Protein AF-A0A1W4XH75-F1 (afdb_monomer)

Mean predicted aligned error: 9.36 Å

Sequence (130 aa):
MEDIEKDWNKIAKSSKKTGYRDGVSDGRESNYQKYFDGGYEEGLKNGLILGKIKGIVSITALLNKKPLDLTEELQNTRYGCCEICKNKELLNNSKDKVINIQSASMTKTVTDLMSSYTCIPDLLNKPNMT

Secondary structure (DSSP, 8-state):
-HHHHHHHHHHHHHHHHHHHHHHHHHHHHHHHHHHHHHHHHHHHHHHHHHHHHHHHHHHHHHHTT------HHHHTGGGTT-HHHH-GGGGGS-HHHHHHHHHHHHHHHHHHHHHHSTT-SSSS-SPP--

InterPro domains:
  IPR019191 Essential protein Yae1, N-terminal [PF09811] (19-57)
  IPR038881 Yae1-like [PTHR18829] (3-97)

Foldseek 3Di:
DVVVVVVVVVVVVVVVVVVVVVVVVVVVVVVVVVLVVVVCVQLVVLLVLLQVLLVVQVVVCVVVVHPRDDDPCSVPSNRSQQVCVVPVVCVVDDPVVSSVVSVVSSVVVSVVSCVVPVPPDDPVPDPPDD

Structure (mmCIF, N/CA/C/O backbone):
data_AF-A0A1W4XH75-F1
#
_entry.id   AF-A0A1W4XH75-F1
#
loop_
_atom_site.group_PDB
_atom_site.id
_atom_site.type_symbol
_atom_site.label_atom_id
_atom_site.label_alt_id
_atom_site.label_comp_id
_atom_site.label_asym_id
_atom_site.label_entity_id
_atom_site.label_seq_id
_atom_site.pdbx_PDB_ins_code
_atom_site.Car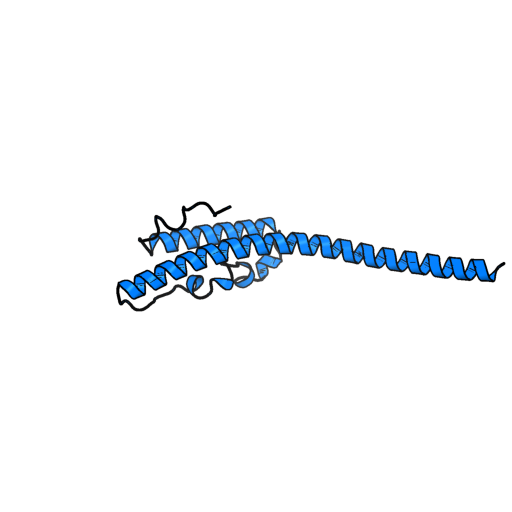tn_x
_atom_site.Cartn_y
_atom_site.Cartn_z
_atom_site.occupancy
_atom_site.B_iso_or_equiv
_atom_site.auth_seq_id
_atom_site.auth_comp_id
_atom_site.auth_asym_id
_atom_site.auth_atom_id
_atom_site.pdbx_PDB_model_num
ATOM 1 N N . MET A 1 1 ? 33.054 -17.413 -50.010 1.00 62.38 1 MET A N 1
ATOM 2 C CA . MET A 1 1 ? 33.677 -16.928 -48.755 1.00 62.38 1 MET A CA 1
ATOM 3 C C . MET A 1 1 ? 33.028 -15.616 -48.311 1.00 62.38 1 MET A C 1
ATOM 5 O O . MET A 1 1 ? 32.683 -15.499 -47.148 1.00 62.38 1 MET A O 1
ATOM 9 N N . GLU A 1 2 ? 32.749 -14.703 -49.246 1.00 73.50 2 GLU A N 1
ATOM 10 C CA . GLU A 1 2 ? 32.084 -13.411 -49.004 1.00 73.50 2 GLU A CA 1
ATOM 11 C C . GLU A 1 2 ? 30.643 -13.506 -48.448 1.00 73.50 2 GLU A C 1
ATOM 13 O O . GLU A 1 2 ? 30.253 -12.711 -47.595 1.00 73.50 2 GLU A O 1
ATOM 18 N N . ASP A 1 3 ? 29.854 -14.497 -48.876 1.00 79.44 3 ASP A N 1
ATOM 19 C CA . ASP A 1 3 ? 28.464 -14.660 -48.407 1.00 79.44 3 ASP A CA 1
ATOM 20 C C . ASP A 1 3 ? 28.380 -15.107 -46.943 1.00 79.44 3 ASP A C 1
ATOM 22 O O . ASP A 1 3 ? 27.547 -14.621 -46.181 1.00 79.44 3 ASP A O 1
ATOM 26 N N . ILE A 1 4 ? 29.321 -15.956 -46.521 1.00 86.38 4 ILE A N 1
ATOM 27 C CA . ILE A 1 4 ? 29.443 -16.413 -45.132 1.00 86.38 4 ILE A CA 1
ATOM 28 C C . ILE A 1 4 ? 29.744 -15.216 -44.219 1.00 86.38 4 ILE A C 1
ATOM 30 O O . ILE A 1 4 ? 29.141 -15.072 -43.159 1.00 86.38 4 ILE A O 1
ATOM 34 N N . GLU A 1 5 ? 30.630 -14.312 -44.640 1.00 89.69 5 GLU A N 1
ATOM 35 C CA . GLU A 1 5 ? 30.970 -13.106 -43.880 1.00 89.69 5 GLU A CA 1
ATOM 36 C C . GLU A 1 5 ? 29.795 -12.117 -43.784 1.00 89.69 5 GLU A C 1
ATOM 38 O O . GLU A 1 5 ? 29.570 -11.506 -42.734 1.00 89.69 5 GLU A O 1
ATOM 43 N N . LYS A 1 6 ? 28.994 -11.979 -44.848 1.00 87.81 6 LYS A N 1
ATOM 44 C CA . LYS A 1 6 ? 27.775 -11.150 -44.840 1.00 87.81 6 LYS A CA 1
ATOM 45 C C . LYS A 1 6 ? 26.719 -11.701 -43.879 1.00 87.81 6 LYS A C 1
ATOM 47 O O . LYS A 1 6 ? 26.150 -10.925 -43.104 1.00 87.81 6 LYS A O 1
ATOM 52 N N . ASP A 1 7 ? 26.505 -13.014 -43.873 1.00 90.12 7 ASP A N 1
ATOM 53 C CA . ASP A 1 7 ? 25.555 -13.665 -42.967 1.00 90.12 7 ASP A CA 1
ATOM 54 C C . ASP A 1 7 ? 25.998 -13.574 -41.505 1.00 90.12 7 ASP A C 1
ATOM 56 O O . ASP A 1 7 ? 25.207 -13.171 -40.645 1.00 90.12 7 ASP A O 1
ATOM 60 N N . TRP A 1 8 ? 27.280 -13.822 -41.217 1.00 92.25 8 TRP A N 1
ATOM 61 C CA . TRP A 1 8 ? 27.836 -13.627 -39.875 1.00 92.25 8 TRP A CA 1
ATOM 62 C C . TRP A 1 8 ? 27.671 -12.192 -39.382 1.00 92.25 8 TRP A C 1
ATOM 64 O O . TRP A 1 8 ? 27.232 -11.968 -38.253 1.00 92.25 8 TRP A O 1
ATOM 74 N N . ASN A 1 9 ? 27.944 -11.204 -40.235 1.00 91.00 9 ASN A N 1
ATOM 75 C CA . ASN A 1 9 ? 27.764 -9.797 -39.889 1.00 91.00 9 ASN A CA 1
ATOM 76 C C . ASN A 1 9 ? 26.297 -9.440 -39.618 1.00 91.00 9 ASN A C 1
ATOM 78 O O . ASN A 1 9 ? 26.008 -8.633 -38.729 1.00 91.00 9 ASN A O 1
ATOM 82 N N . LYS A 1 10 ? 25.356 -10.030 -40.360 1.00 91.62 10 LYS A N 1
ATOM 83 C CA . LYS A 1 10 ? 23.919 -9.831 -40.143 1.00 91.62 10 LYS A CA 1
ATOM 84 C C . LYS A 1 10 ? 23.475 -10.417 -38.804 1.00 91.62 10 LYS A C 1
ATOM 86 O O . LYS A 1 10 ? 22.795 -9.724 -38.043 1.00 91.62 10 LYS A O 1
ATOM 91 N N . ILE A 1 11 ? 23.901 -11.642 -38.494 1.00 92.12 11 ILE A N 1
ATOM 92 C CA . ILE A 1 11 ? 23.621 -12.303 -37.213 1.00 92.12 11 ILE A CA 1
ATOM 93 C C . ILE A 1 11 ? 24.218 -11.485 -36.065 1.00 92.12 11 ILE A C 1
ATOM 95 O O . ILE A 1 11 ? 23.497 -11.115 -35.143 1.00 92.12 11 ILE A O 1
ATOM 99 N N . ALA A 1 12 ? 25.493 -11.098 -36.157 1.00 91.69 12 ALA A N 1
ATOM 100 C CA . ALA A 1 12 ? 26.172 -10.316 -35.126 1.00 91.69 12 ALA A CA 1
ATOM 101 C C . ALA A 1 12 ? 25.489 -8.961 -34.868 1.00 91.69 12 ALA A C 1
ATOM 103 O O . ALA A 1 12 ? 25.268 -8.578 -33.716 1.00 91.69 12 ALA A O 1
ATOM 104 N N . LYS A 1 13 ? 25.093 -8.240 -35.928 1.00 92.06 13 LYS A N 1
ATOM 105 C CA . LYS A 1 13 ? 24.350 -6.974 -35.803 1.00 92.06 13 LYS A CA 1
ATOM 106 C C . LYS A 1 13 ? 22.979 -7.176 -35.160 1.00 92.06 13 LYS A C 1
ATOM 108 O O . LYS A 1 13 ? 22.584 -6.366 -34.320 1.00 92.06 13 LYS A O 1
ATOM 113 N N . SER A 1 14 ? 22.270 -8.241 -35.533 1.00 92.69 14 SER A N 1
ATOM 114 C CA . SER A 1 14 ? 20.972 -8.580 -34.946 1.00 92.69 14 SER A CA 1
ATOM 115 C C . SER A 1 14 ? 21.110 -8.895 -33.459 1.00 92.69 14 SER A C 1
ATOM 117 O O . SER A 1 14 ? 20.446 -8.261 -32.643 1.00 92.69 14 SER A O 1
ATOM 119 N N . SER A 1 15 ? 22.034 -9.786 -33.091 1.00 92.62 15 SER A N 1
ATOM 120 C CA . SER A 1 15 ? 22.279 -10.161 -31.697 1.00 92.62 15 SER A CA 1
ATOM 121 C C . SER A 1 15 ? 22.692 -8.963 -30.844 1.00 92.62 15 SER A C 1
ATOM 123 O O . SER A 1 15 ? 22.182 -8.799 -29.740 1.00 92.62 15 SER A O 1
ATOM 125 N N . LYS A 1 16 ? 23.536 -8.060 -31.367 1.00 91.75 16 LYS A N 1
ATOM 126 C CA . LYS A 1 16 ? 23.917 -6.825 -30.662 1.00 91.75 16 LYS A CA 1
ATOM 127 C C . LYS A 1 16 ? 22.719 -5.903 -30.417 1.00 91.75 16 LYS A C 1
ATOM 129 O O . LYS A 1 16 ? 22.590 -5.335 -29.335 1.00 91.75 16 LYS A O 1
ATOM 134 N N . LYS A 1 17 ? 21.841 -5.743 -31.412 1.00 93.62 17 LYS A N 1
ATOM 135 C CA . LYS A 1 17 ? 20.639 -4.909 -31.285 1.00 93.62 17 LYS A CA 1
ATOM 136 C C . LYS A 1 17 ? 19.652 -5.507 -30.286 1.00 93.62 17 LYS A C 1
ATOM 138 O O . LYS A 1 17 ? 19.103 -4.761 -29.483 1.00 93.62 17 LYS A O 1
ATOM 143 N N . THR A 1 18 ? 19.435 -6.818 -30.338 1.00 93.44 18 THR A N 1
ATOM 144 C CA . THR A 1 18 ? 18.554 -7.527 -29.405 1.00 93.44 18 THR A CA 1
ATOM 145 C C . THR A 1 18 ? 19.096 -7.437 -27.984 1.00 93.44 18 THR A C 1
ATOM 147 O O . THR A 1 18 ? 18.417 -6.875 -27.136 1.00 93.44 18 THR A O 1
ATOM 150 N N . GLY A 1 19 ? 20.362 -7.802 -27.757 1.00 93.06 19 GLY A N 1
ATOM 151 C CA . GLY A 1 19 ? 20.975 -7.722 -26.428 1.00 93.06 19 GLY A CA 1
ATOM 152 C C . GLY A 1 19 ? 20.964 -6.312 -25.826 1.00 93.06 19 GLY A C 1
ATOM 153 O O . GLY A 1 19 ? 20.751 -6.158 -24.629 1.00 93.06 19 GLY A O 1
ATOM 154 N N . TYR A 1 20 ? 21.116 -5.260 -26.641 1.00 93.06 20 TYR A N 1
ATOM 155 C CA . TYR A 1 20 ? 20.957 -3.884 -26.158 1.00 93.06 20 TYR A CA 1
ATOM 156 C C . TYR A 1 20 ? 19.515 -3.569 -25.735 1.00 93.06 20 TYR A C 1
ATOM 158 O O . TYR A 1 20 ? 19.300 -2.943 -24.699 1.00 93.06 20 TYR A O 1
ATOM 166 N N . ARG A 1 21 ? 18.516 -3.984 -26.525 1.00 93.38 21 ARG A N 1
ATOM 167 C CA . ARG A 1 21 ? 17.099 -3.755 -26.195 1.00 93.38 21 ARG A CA 1
ATOM 168 C C . ARG A 1 21 ? 16.691 -4.516 -24.940 1.00 93.38 21 ARG A C 1
ATOM 170 O O . ARG A 1 21 ? 16.011 -3.927 -24.104 1.00 93.38 21 ARG A O 1
ATOM 177 N N . ASP A 1 22 ? 17.145 -5.756 -24.814 1.00 93.56 22 ASP A N 1
ATOM 178 C CA . ASP A 1 22 ? 16.882 -6.609 -23.659 1.00 93.56 22 ASP A CA 1
ATOM 179 C C . ASP A 1 22 ? 17.534 -6.005 -22.416 1.00 93.56 22 ASP A C 1
ATOM 181 O O . ASP A 1 22 ? 16.836 -5.710 -21.456 1.00 93.56 22 ASP A O 1
ATOM 185 N N . GLY A 1 23 ? 18.817 -5.630 -22.481 1.00 93.00 23 GLY A N 1
ATOM 186 C CA . GLY A 1 23 ? 19.501 -4.979 -21.359 1.00 93.00 23 GLY A CA 1
ATOM 187 C C . GLY A 1 23 ? 18.856 -3.656 -20.918 1.00 93.00 23 GLY A C 1
ATOM 188 O O . GLY A 1 23 ? 18.761 -3.378 -19.723 1.00 93.00 23 GLY A O 1
ATOM 189 N N . VAL A 1 24 ? 18.356 -2.841 -21.856 1.00 92.75 24 VAL A N 1
ATOM 190 C CA . VAL A 1 24 ? 17.578 -1.631 -21.524 1.00 92.75 24 VAL A CA 1
ATOM 191 C C . VAL A 1 24 ? 16.237 -1.988 -20.876 1.00 92.75 24 VAL A C 1
ATOM 193 O O . VAL A 1 24 ? 15.786 -1.282 -19.973 1.00 92.75 24 VAL A O 1
ATOM 196 N N . SER A 1 25 ? 15.580 -3.052 -21.337 1.00 92.94 25 SER A N 1
ATOM 197 C CA . SER A 1 25 ? 14.324 -3.524 -20.756 1.00 92.94 25 SER A CA 1
ATOM 198 C C . SER A 1 25 ? 14.530 -4.044 -19.336 1.00 92.94 25 SER A C 1
ATOM 200 O O . SER A 1 25 ? 13.869 -3.559 -18.421 1.00 92.94 25 SER A O 1
ATOM 202 N N . ASP A 1 26 ? 15.507 -4.924 -19.140 1.00 93.19 26 ASP A N 1
ATOM 203 C CA . ASP A 1 26 ? 15.853 -5.531 -17.855 1.00 93.19 26 ASP A CA 1
ATOM 204 C C . ASP A 1 26 ? 16.279 -4.477 -16.832 1.00 93.19 26 ASP A C 1
ATOM 206 O O . ASP A 1 26 ? 15.877 -4.524 -15.671 1.00 93.19 26 ASP A O 1
ATOM 210 N N . GLY A 1 27 ? 17.039 -3.464 -17.263 1.00 90.44 27 GLY A N 1
ATOM 211 C CA . GLY A 1 27 ? 17.416 -2.346 -16.400 1.00 90.44 27 GLY A CA 1
ATOM 212 C C . GLY A 1 27 ? 16.214 -1.525 -15.915 1.00 90.44 27 GLY A C 1
ATOM 213 O O . GLY A 1 27 ? 16.194 -1.067 -14.771 1.00 90.44 27 GLY A O 1
ATOM 214 N N . ARG A 1 28 ? 15.187 -1.342 -16.755 1.00 89.62 28 ARG A N 1
ATOM 215 C CA . ARG A 1 28 ? 13.940 -0.676 -16.338 1.00 89.62 28 ARG A CA 1
ATOM 216 C C . ARG A 1 28 ? 13.117 -1.562 -15.413 1.00 89.62 28 ARG A C 1
ATOM 218 O O . ARG A 1 28 ? 12.639 -1.072 -14.393 1.00 89.62 28 ARG A O 1
ATOM 225 N N . GLU A 1 29 ? 12.994 -2.838 -15.752 1.00 92.50 29 GLU A N 1
ATOM 226 C CA . GLU A 1 29 ? 12.219 -3.809 -14.984 1.00 92.50 29 GLU A CA 1
ATOM 227 C C . GLU A 1 29 ? 12.799 -4.006 -13.580 1.00 92.50 29 GLU A C 1
ATOM 229 O O . GLU A 1 29 ? 12.072 -3.938 -12.598 1.00 92.50 29 GLU A O 1
ATOM 234 N N . SER A 1 30 ? 14.123 -4.128 -13.459 1.00 91.00 30 SER A N 1
ATOM 235 C CA . SER A 1 30 ? 14.827 -4.225 -12.172 1.00 91.00 30 SER A CA 1
ATOM 236 C C . SER A 1 30 ? 14.485 -3.070 -11.226 1.00 91.00 30 SER A C 1
ATOM 238 O O . SER A 1 30 ? 14.177 -3.273 -10.049 1.00 91.00 30 SER A O 1
ATOM 240 N N . ASN A 1 31 ? 14.470 -1.842 -11.752 1.00 87.19 31 ASN A N 1
ATOM 241 C CA . ASN A 1 31 ? 14.061 -0.681 -10.973 1.00 87.19 31 ASN A CA 1
ATOM 242 C C . ASN A 1 31 ? 12.578 -0.761 -10.598 1.00 87.19 31 ASN A C 1
ATOM 244 O O . ASN A 1 31 ? 12.241 -0.542 -9.436 1.00 87.19 31 ASN A O 1
ATOM 248 N N . TYR A 1 32 ? 11.704 -1.097 -11.551 1.00 87.81 32 TYR A N 1
ATOM 249 C CA . TYR A 1 32 ? 10.268 -1.223 -11.306 1.00 87.81 32 TYR A CA 1
ATOM 250 C C . TYR A 1 32 ? 9.964 -2.230 -10.193 1.00 87.81 32 TYR A C 1
ATOM 252 O O . TYR A 1 32 ? 9.272 -1.875 -9.241 1.00 87.81 32 TYR A O 1
ATOM 260 N N . GLN A 1 33 ? 10.554 -3.425 -10.254 1.00 90.25 33 GLN A N 1
ATOM 261 C CA . GLN A 1 33 ? 10.374 -4.469 -9.246 1.00 90.25 33 GLN A CA 1
ATOM 262 C C . GLN A 1 33 ? 10.836 -4.004 -7.865 1.00 90.25 33 GLN A C 1
ATOM 264 O O . GLN A 1 33 ? 10.084 -4.087 -6.902 1.00 90.25 33 GLN A O 1
ATOM 269 N N . LYS A 1 34 ? 12.005 -3.359 -7.769 1.00 88.81 34 LYS A N 1
ATOM 270 C CA . LYS A 1 34 ? 12.495 -2.799 -6.497 1.00 88.81 34 LYS A CA 1
ATOM 271 C C . LYS A 1 34 ? 11.534 -1.775 -5.873 1.00 88.81 34 LYS A C 1
ATOM 273 O O . LYS A 1 34 ? 11.461 -1.645 -4.646 1.00 88.81 34 LYS A O 1
ATOM 278 N N . TYR A 1 35 ? 10.848 -0.977 -6.690 1.00 85.25 35 TYR A N 1
ATOM 279 C CA . TYR A 1 35 ? 9.855 -0.022 -6.194 1.00 85.25 35 TYR A CA 1
ATOM 280 C C . TYR A 1 35 ? 8.530 -0.701 -5.853 1.00 85.25 35 TYR A C 1
ATOM 282 O O . TYR A 1 35 ? 7.944 -0.374 -4.820 1.00 85.25 35 TYR A O 1
ATOM 290 N N . PHE A 1 36 ? 8.098 -1.649 -6.684 1.00 89.00 36 PHE A N 1
ATOM 291 C CA . PHE A 1 36 ? 6.907 -2.455 -6.458 1.00 89.00 36 PHE A CA 1
ATOM 292 C C . PHE A 1 36 ? 7.006 -3.231 -5.145 1.00 89.00 36 PHE A C 1
ATOM 294 O O . PHE A 1 36 ? 6.116 -3.090 -4.314 1.00 89.00 36 PHE A O 1
ATOM 301 N N . ASP A 1 37 ? 8.109 -3.944 -4.911 1.00 91.06 37 ASP A N 1
ATOM 302 C CA . ASP A 1 37 ? 8.338 -4.738 -3.701 1.00 91.06 37 ASP A CA 1
ATOM 303 C C . ASP A 1 37 ? 8.218 -3.885 -2.436 1.00 91.06 37 ASP A C 1
ATOM 305 O O . ASP A 1 37 ? 7.509 -4.250 -1.501 1.00 91.06 37 ASP A O 1
ATOM 309 N N . GLY A 1 38 ? 8.838 -2.699 -2.430 1.00 86.50 38 GLY A N 1
ATOM 310 C CA . GLY A 1 38 ? 8.750 -1.784 -1.290 1.00 86.50 38 GLY A CA 1
ATOM 311 C C . GLY A 1 38 ? 7.330 -1.261 -1.051 1.00 86.50 38 GLY A C 1
ATOM 312 O O . GLY A 1 38 ? 6.878 -1.200 0.090 1.00 86.50 38 GLY A O 1
ATOM 313 N N . GLY A 1 39 ? 6.608 -0.909 -2.119 1.00 86.56 39 GLY A N 1
ATOM 314 C CA . GLY A 1 39 ? 5.212 -0.480 -2.007 1.00 86.56 39 GLY A CA 1
ATOM 315 C C . GLY A 1 39 ? 4.277 -1.615 -1.581 1.00 86.56 39 GLY A C 1
ATOM 316 O O . GLY A 1 39 ? 3.349 -1.396 -0.803 1.00 86.56 39 GLY A O 1
ATOM 317 N N . TYR A 1 40 ? 4.535 -2.832 -2.058 1.00 89.44 40 TYR A N 1
ATOM 318 C CA . TYR A 1 40 ? 3.781 -4.028 -1.709 1.00 89.44 40 TYR A CA 1
ATOM 319 C C . TYR A 1 40 ? 3.991 -4.413 -0.242 1.00 89.44 40 TYR A C 1
ATOM 321 O O . TYR A 1 40 ? 3.012 -4.653 0.461 1.00 89.44 40 TYR A O 1
ATOM 329 N N . GLU A 1 41 ? 5.235 -4.413 0.244 1.00 89.62 41 GLU A N 1
ATOM 330 C CA . GLU A 1 41 ? 5.565 -4.687 1.646 1.00 89.62 41 GLU A CA 1
ATOM 331 C C . GLU A 1 41 ? 4.847 -3.712 2.593 1.00 89.62 41 GLU A C 1
ATOM 333 O O . GLU A 1 41 ? 4.154 -4.137 3.523 1.00 89.62 41 GLU A O 1
ATOM 338 N N . GLU A 1 42 ? 4.948 -2.405 2.329 1.00 87.75 42 GLU A N 1
ATOM 339 C CA . GLU A 1 42 ? 4.300 -1.374 3.145 1.00 87.75 42 GLU A CA 1
ATOM 340 C C . GLU A 1 42 ? 2.766 -1.470 3.078 1.00 87.75 42 GLU A C 1
ATOM 342 O O . GLU A 1 42 ? 2.085 -1.446 4.108 1.00 87.75 42 GLU A O 1
ATOM 347 N N . GLY A 1 43 ? 2.210 -1.641 1.875 1.00 89.56 43 GLY A N 1
ATOM 348 C CA . GLY A 1 43 ? 0.770 -1.778 1.665 1.00 89.56 43 GLY A CA 1
ATOM 349 C C . GLY A 1 43 ? 0.186 -3.014 2.351 1.00 89.56 43 GLY A C 1
ATOM 350 O O . GLY A 1 43 ? -0.850 -2.919 3.015 1.00 89.56 43 GLY A O 1
ATOM 351 N N . LEU A 1 44 ? 0.867 -4.160 2.250 1.00 90.81 44 LEU A N 1
ATOM 352 C CA . LEU A 1 44 ? 0.458 -5.409 2.892 1.00 90.81 44 LEU A CA 1
ATOM 353 C C . LEU A 1 44 ? 0.506 -5.286 4.416 1.00 90.81 44 LEU A C 1
ATOM 355 O O . LEU A 1 44 ? -0.460 -5.651 5.091 1.00 90.81 44 LEU A O 1
ATOM 359 N N . LYS A 1 45 ? 1.598 -4.735 4.960 1.00 91.00 45 LYS A N 1
ATOM 360 C CA . LYS A 1 45 ? 1.749 -4.487 6.399 1.00 91.00 45 LYS A CA 1
ATOM 361 C C . LYS A 1 45 ? 0.600 -3.630 6.930 1.00 91.00 45 LYS A C 1
ATOM 363 O O . LYS A 1 45 ? -0.040 -4.000 7.917 1.00 91.00 45 LYS A O 1
ATOM 368 N N . ASN A 1 46 ? 0.306 -2.516 6.263 1.00 91.62 46 ASN A N 1
ATOM 369 C CA . ASN A 1 46 ? -0.739 -1.597 6.701 1.00 91.62 46 ASN A CA 1
ATOM 370 C C . ASN A 1 46 ? -2.133 -2.224 6.572 1.00 91.62 46 ASN A C 1
ATOM 372 O O . ASN A 1 46 ? -2.925 -2.188 7.517 1.00 91.62 46 ASN A O 1
ATOM 376 N N . GLY A 1 47 ? -2.421 -2.850 5.429 1.00 91.94 47 GLY A N 1
ATOM 377 C CA . GLY A 1 47 ? -3.694 -3.523 5.179 1.00 91.94 47 GLY A CA 1
ATOM 378 C C . GLY A 1 47 ? -3.982 -4.625 6.200 1.00 91.94 47 GLY A C 1
ATOM 379 O O . GLY A 1 47 ? -5.108 -4.730 6.687 1.00 91.94 47 GLY A O 1
ATOM 380 N N . LEU A 1 48 ? -2.963 -5.394 6.599 1.00 91.75 48 LEU A N 1
ATOM 381 C CA . LEU A 1 48 ? -3.104 -6.441 7.610 1.00 91.75 48 LEU A CA 1
ATOM 382 C C . LEU A 1 48 ? -3.461 -5.868 8.989 1.00 91.75 48 LEU A C 1
ATOM 384 O O . LEU A 1 48 ? -4.347 -6.398 9.660 1.00 91.75 48 LEU A O 1
ATOM 388 N N . ILE A 1 49 ? -2.805 -4.784 9.414 1.00 90.38 49 ILE A N 1
ATOM 389 C CA . ILE A 1 49 ? -3.093 -4.131 10.701 1.00 90.38 49 ILE A CA 1
ATOM 390 C C . ILE A 1 49 ? -4.527 -3.589 10.716 1.00 90.38 49 ILE A C 1
ATOM 392 O O . ILE A 1 49 ? -5.287 -3.891 11.637 1.00 90.38 49 ILE A O 1
ATOM 396 N N . LEU A 1 50 ? -4.928 -2.852 9.678 1.00 91.31 50 LEU A N 1
ATOM 397 C CA . LEU A 1 50 ? -6.286 -2.311 9.573 1.00 91.31 50 LEU A CA 1
ATOM 398 C C . LEU A 1 50 ? -7.335 -3.425 9.497 1.00 91.31 50 LEU A C 1
ATOM 400 O O . LEU A 1 50 ? -8.393 -3.321 10.114 1.00 91.31 50 LEU A O 1
ATOM 404 N N . GLY A 1 51 ? -7.036 -4.514 8.785 1.00 91.50 51 GLY A N 1
ATOM 405 C CA . GLY A 1 51 ? -7.892 -5.696 8.710 1.00 91.50 51 GLY A CA 1
ATOM 406 C C . GLY A 1 51 ? -8.108 -6.350 10.076 1.00 91.50 51 GLY A C 1
ATOM 407 O O . GLY A 1 51 ? -9.245 -6.670 10.428 1.00 91.50 51 GLY A O 1
ATOM 408 N N . LYS A 1 52 ? -7.047 -6.483 10.887 1.00 90.06 52 LYS A N 1
ATOM 409 C CA . LYS A 1 52 ? -7.151 -6.979 12.270 1.00 90.06 52 LYS A CA 1
ATOM 410 C C . LYS A 1 52 ? -8.041 -6.073 13.122 1.00 90.06 52 LYS A C 1
ATOM 412 O O . LYS A 1 52 ? -8.948 -6.573 13.784 1.00 90.06 52 LYS A O 1
ATOM 417 N N . ILE A 1 53 ? -7.830 -4.756 13.065 1.00 89.25 53 ILE A N 1
ATOM 418 C CA . ILE A 1 53 ? -8.645 -3.783 13.809 1.00 89.25 53 ILE A CA 1
ATOM 419 C C . ILE A 1 53 ? -10.111 -3.874 13.370 1.00 89.25 53 ILE A C 1
ATOM 421 O O . ILE A 1 53 ? -10.991 -4.023 14.214 1.00 89.25 53 ILE A O 1
ATOM 425 N N . LYS A 1 54 ? -10.382 -3.883 12.058 1.00 91.38 54 LYS A N 1
ATOM 426 C CA . LYS A 1 54 ? -11.735 -4.041 11.503 1.00 91.38 54 LYS A CA 1
ATOM 427 C C . LYS A 1 54 ? -12.421 -5.299 12.030 1.00 91.38 54 LYS A C 1
ATOM 429 O O . LYS A 1 54 ? -13.594 -5.245 12.401 1.00 91.38 54 LYS A O 1
ATOM 434 N N . GLY A 1 55 ? -11.704 -6.422 12.067 1.00 89.69 55 GLY A N 1
ATOM 435 C CA . GLY A 1 55 ? -12.212 -7.685 12.599 1.00 89.69 55 GLY A CA 1
ATOM 436 C C . GLY A 1 55 ? -12.604 -7.578 14.072 1.00 89.69 55 GLY A C 1
ATOM 437 O O . GLY A 1 55 ? -13.718 -7.956 14.432 1.00 89.69 55 GLY A O 1
ATOM 438 N N . ILE A 1 56 ? -11.732 -6.997 14.903 1.00 86.88 56 ILE A N 1
ATOM 439 C CA . ILE A 1 56 ? -12.001 -6.776 16.332 1.00 86.88 56 ILE A CA 1
ATOM 440 C C . ILE A 1 56 ? -13.238 -5.893 16.510 1.00 86.88 56 ILE A C 1
ATOM 442 O O . ILE A 1 56 ? -14.177 -6.305 17.182 1.00 86.88 56 ILE A O 1
ATOM 446 N N . VAL A 1 57 ? -13.291 -4.736 15.842 1.00 87.81 57 VAL A N 1
ATOM 447 C CA . VAL A 1 57 ? -14.436 -3.811 15.913 1.00 87.81 57 VAL A CA 1
ATOM 448 C C . VAL A 1 57 ? -15.738 -4.501 15.503 1.00 87.81 57 VAL A C 1
ATOM 450 O O . VAL A 1 57 ? -16.759 -4.345 16.173 1.00 87.81 57 VAL A O 1
ATOM 453 N N . SER A 1 58 ? -15.698 -5.323 14.451 1.00 89.25 58 SER A N 1
ATOM 454 C CA . SER A 1 58 ? -16.866 -6.067 13.964 1.00 89.25 58 SER A CA 1
ATOM 455 C C . SER A 1 58 ? -17.379 -7.081 14.991 1.00 89.25 58 SER A C 1
ATOM 457 O O . SER A 1 58 ? -18.581 -7.142 15.251 1.00 89.25 58 SER A O 1
ATOM 459 N N . ILE A 1 59 ? -16.478 -7.847 15.616 1.00 88.38 59 ILE A N 1
ATOM 460 C CA . ILE A 1 59 ? -16.835 -8.815 16.663 1.00 88.38 59 ILE A CA 1
ATOM 461 C C . ILE A 1 59 ? -17.363 -8.088 17.903 1.00 88.38 59 ILE A C 1
ATOM 463 O O . ILE A 1 59 ? -18.389 -8.479 18.456 1.00 88.38 59 ILE A O 1
ATOM 467 N N . THR A 1 60 ? -16.708 -7.006 18.327 1.00 84.56 60 THR A N 1
ATOM 468 C CA . THR A 1 60 ? -17.138 -6.208 19.479 1.00 84.56 60 THR A CA 1
ATOM 469 C C . THR A 1 60 ? -18.525 -5.603 19.258 1.00 84.56 60 THR A C 1
ATOM 471 O O . THR A 1 60 ? -19.345 -5.627 20.177 1.00 84.56 60 THR A O 1
ATOM 474 N N . ALA A 1 61 ? -18.827 -5.097 18.059 1.00 86.94 61 ALA A N 1
ATOM 475 C CA . ALA A 1 61 ? -20.160 -4.597 17.722 1.00 86.94 61 ALA A CA 1
ATOM 476 C C . ALA A 1 61 ? -21.217 -5.710 17.816 1.00 86.94 61 ALA A C 1
ATOM 478 O O . ALA A 1 61 ? -22.255 -5.520 18.453 1.00 86.94 61 ALA A O 1
ATOM 479 N N . LEU A 1 62 ? -20.909 -6.894 17.272 1.00 88.00 62 LEU A N 1
ATOM 480 C CA . LEU A 1 62 ? -21.791 -8.062 17.300 1.00 88.00 62 LEU A CA 1
ATOM 481 C C . LEU A 1 62 ? -22.075 -8.545 18.730 1.00 88.00 62 LEU A C 1
ATOM 483 O O . LEU A 1 62 ? -23.236 -8.741 19.088 1.00 88.00 62 LEU A O 1
ATOM 487 N N . LEU A 1 63 ? -21.042 -8.678 19.569 1.00 86.50 63 LEU A N 1
ATOM 488 C CA . LEU A 1 63 ? -21.186 -9.100 20.968 1.00 86.50 63 LEU A CA 1
ATOM 489 C C . LEU A 1 63 ? -22.011 -8.104 21.791 1.00 86.50 63 LEU A C 1
ATOM 491 O O . LEU A 1 63 ? -22.842 -8.506 22.603 1.00 86.50 63 LEU A O 1
ATOM 495 N N . ASN A 1 64 ? -21.822 -6.807 21.548 1.00 85.19 64 ASN A N 1
ATOM 496 C CA . ASN A 1 64 ? -22.555 -5.748 22.239 1.00 85.19 64 ASN A CA 1
ATOM 497 C C . ASN A 1 64 ? -23.926 -5.439 21.615 1.00 85.19 64 ASN A C 1
ATOM 499 O O . ASN A 1 64 ? -24.608 -4.535 22.096 1.00 85.19 64 ASN A O 1
ATOM 503 N N . LYS A 1 65 ? -24.327 -6.150 20.548 1.00 88.00 65 LYS A N 1
ATOM 504 C CA . LYS A 1 65 ? -25.554 -5.895 19.769 1.00 88.00 65 LYS A CA 1
ATOM 505 C C . LYS A 1 65 ? -25.689 -4.432 19.317 1.00 88.00 65 LYS A C 1
ATOM 507 O O . LYS A 1 65 ? -26.795 -3.902 19.228 1.00 88.00 65 LYS A O 1
ATOM 512 N N . LYS A 1 66 ? -24.559 -3.771 19.060 1.00 84.38 66 LYS A N 1
ATOM 513 C CA . LYS A 1 66 ? -24.510 -2.399 18.545 1.00 84.38 66 LYS A CA 1
ATOM 514 C C . LYS A 1 66 ? -24.402 -2.429 17.020 1.00 84.38 66 LYS A C 1
ATOM 516 O O . LYS A 1 66 ? -23.817 -3.371 16.481 1.00 84.38 66 LYS A O 1
ATOM 521 N N . PRO A 1 67 ? -24.939 -1.418 16.317 1.00 84.50 67 PRO A N 1
ATOM 522 C CA . PRO A 1 67 ? -24.683 -1.279 14.892 1.00 84.50 67 PRO A CA 1
ATOM 523 C C . PRO A 1 67 ? -23.176 -1.157 14.652 1.00 84.50 67 PRO A C 1
ATOM 525 O O . PRO A 1 67 ? -22.459 -0.516 15.422 1.00 84.50 67 PRO A O 1
ATOM 528 N N . LEU A 1 68 ? -22.703 -1.812 13.594 1.00 84.94 68 LEU A N 1
ATOM 529 C CA . LEU A 1 68 ? -21.316 -1.716 13.174 1.00 84.94 68 LEU A CA 1
ATOM 530 C C . LEU A 1 68 ? -21.088 -0.339 12.550 1.00 84.94 68 LEU A C 1
ATOM 532 O O . LEU A 1 68 ? -21.584 -0.069 11.459 1.00 84.94 68 LEU A O 1
ATOM 536 N N . ASP A 1 69 ? -20.326 0.497 13.245 1.00 83.56 69 ASP A N 1
ATOM 537 C CA . ASP A 1 69 ? -19.897 1.802 12.757 1.00 83.56 69 ASP A CA 1
ATOM 538 C C . ASP A 1 69 ? -18.390 1.766 12.479 1.00 83.56 69 ASP A C 1
ATOM 540 O O . ASP A 1 69 ? -17.569 1.605 13.389 1.00 83.56 69 ASP A O 1
ATOM 544 N N . LEU A 1 70 ? -18.042 1.814 11.192 1.00 84.56 70 LEU A N 1
ATOM 545 C CA . LEU A 1 70 ? -16.666 1.761 10.711 1.00 84.56 70 LEU A CA 1
ATOM 546 C C . LEU A 1 70 ? -16.282 3.112 10.128 1.00 84.56 70 LEU A C 1
ATOM 548 O O . LEU A 1 70 ? -16.961 3.608 9.226 1.00 84.56 70 LEU A O 1
ATOM 552 N N . THR A 1 71 ? -15.131 3.624 10.557 1.00 84.50 71 THR A N 1
ATOM 553 C CA . THR A 1 71 ? -14.493 4.781 9.925 1.00 84.50 71 THR A CA 1
ATOM 554 C C . THR A 1 71 ? -14.122 4.476 8.470 1.00 84.50 71 THR A C 1
ATOM 556 O O . THR A 1 71 ? -14.006 3.310 8.069 1.00 84.50 71 THR A O 1
ATOM 559 N N . GLU A 1 72 ? -13.912 5.516 7.663 1.00 84.38 72 GLU A N 1
ATOM 560 C CA . GLU A 1 72 ? -13.564 5.385 6.242 1.00 84.38 72 GLU A CA 1
ATOM 561 C C . GLU A 1 72 ? -12.319 4.500 6.028 1.00 84.38 72 GLU A C 1
ATOM 563 O O . GLU A 1 72 ? -12.271 3.670 5.112 1.00 84.38 72 GLU A O 1
ATOM 568 N N . GLU A 1 73 ? -11.344 4.593 6.936 1.00 83.12 73 GLU A N 1
ATOM 569 C CA . GLU A 1 73 ? -10.112 3.804 6.920 1.00 83.12 73 GLU A CA 1
ATOM 570 C C . GLU A 1 73 ? -10.384 2.305 7.118 1.00 83.12 73 GLU A C 1
ATOM 572 O O . GLU A 1 73 ? -9.789 1.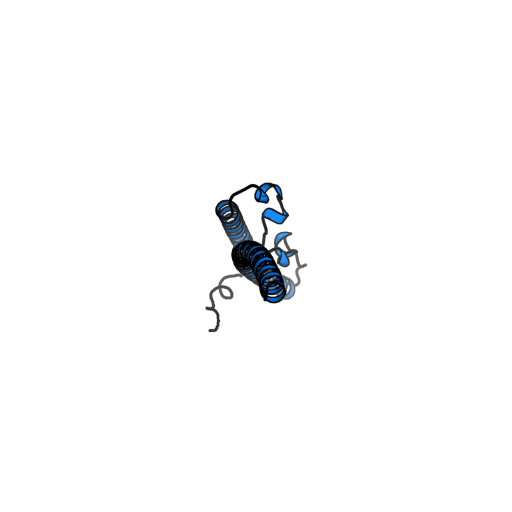461 6.440 1.00 83.12 73 GLU A O 1
ATOM 577 N N . LEU A 1 74 ? -11.323 1.950 8.004 1.00 86.38 74 LEU A N 1
ATOM 578 C CA . LEU A 1 74 ? -11.721 0.560 8.253 1.00 86.38 74 LEU A CA 1
ATOM 579 C C . LEU A 1 74 ? -12.701 0.023 7.200 1.00 86.38 74 LEU A C 1
ATOM 581 O O . LEU A 1 74 ? -12.788 -1.191 6.976 1.00 86.38 74 LEU A O 1
ATOM 585 N N . GLN A 1 75 ? -13.424 0.888 6.493 1.00 87.56 75 GLN A N 1
ATOM 586 C CA . GLN A 1 75 ? -14.211 0.466 5.335 1.00 87.56 75 GLN A CA 1
ATOM 587 C C . GLN A 1 75 ? -13.285 0.010 4.200 1.00 87.56 75 GLN A C 1
ATOM 589 O O . GLN A 1 75 ? -13.487 -1.070 3.638 1.00 87.56 75 GLN A O 1
ATOM 594 N N . ASN A 1 76 ? -12.198 0.752 3.967 1.00 86.56 76 ASN A N 1
ATOM 595 C CA . ASN A 1 76 ? -11.322 0.604 2.808 1.00 86.56 76 ASN A CA 1
ATOM 596 C C . ASN A 1 76 ? -9.912 0.056 3.117 1.00 86.56 76 ASN A C 1
ATOM 598 O O . ASN A 1 76 ? -8.931 0.425 2.471 1.00 86.56 76 ASN A O 1
ATOM 602 N N . THR A 1 77 ? -9.814 -0.901 4.044 1.00 87.88 77 THR A N 1
ATOM 603 C CA . THR A 1 77 ? -8.542 -1.542 4.460 1.00 87.88 77 THR A CA 1
ATOM 604 C C . THR A 1 77 ? -7.656 -2.056 3.314 1.00 87.88 77 THR A C 1
ATOM 606 O O . THR A 1 77 ? -6.435 -2.063 3.451 1.00 87.88 77 THR A O 1
ATOM 609 N N . ARG A 1 78 ? -8.240 -2.417 2.159 1.00 83.88 78 ARG A N 1
ATOM 610 C CA . ARG A 1 78 ? -7.516 -2.875 0.957 1.00 83.88 78 ARG A CA 1
ATOM 611 C C . ARG A 1 78 ? -6.517 -1.862 0.397 1.00 83.88 78 ARG A C 1
ATOM 613 O O . ARG A 1 78 ? -5.609 -2.254 -0.323 1.00 83.88 78 ARG A O 1
ATOM 620 N N . TYR A 1 79 ? -6.704 -0.575 0.686 1.00 84.31 79 TYR A N 1
ATOM 621 C CA . TYR A 1 79 ? -5.789 0.471 0.236 1.00 84.31 79 TYR A CA 1
ATOM 622 C C . TYR A 1 79 ? -4.666 0.748 1.239 1.00 84.31 79 TYR A C 1
ATOM 624 O O . TYR A 1 79 ? -3.803 1.562 0.936 1.00 84.31 79 TYR A O 1
ATOM 632 N N . GLY A 1 80 ? -4.661 0.118 2.422 1.00 83.94 80 GLY A N 1
ATOM 633 C CA . GLY A 1 80 ? -3.552 0.209 3.381 1.00 83.94 80 GLY A CA 1
ATOM 634 C C . GLY A 1 80 ? -3.177 1.637 3.800 1.00 83.94 80 GLY A C 1
ATOM 635 O O . GLY A 1 80 ? -1.996 1.914 3.998 1.00 83.94 80 GLY A O 1
ATOM 636 N N . CYS A 1 81 ? -4.155 2.549 3.879 1.00 83.44 81 CYS A N 1
ATOM 637 C CA . CYS A 1 81 ? -3.928 3.987 4.082 1.00 83.44 81 CYS A CA 1
ATOM 638 C C . CYS A 1 81 ? -2.974 4.622 3.051 1.00 83.44 81 CYS A C 1
ATOM 640 O O . CYS A 1 81 ? -2.196 5.507 3.390 1.00 83.44 81 CYS A O 1
ATOM 642 N N . CYS A 1 82 ? -3.035 4.189 1.789 1.00 89.31 82 CYS A N 1
ATOM 643 C CA . CYS A 1 82 ? -2.208 4.741 0.721 1.00 89.31 82 CYS A CA 1
ATOM 644 C C . CYS A 1 82 ? -2.423 6.253 0.563 1.00 89.31 82 CYS A C 1
ATOM 646 O O . CYS A 1 82 ? -3.504 6.713 0.181 1.00 89.31 82 CYS A O 1
ATOM 648 N N . GLU A 1 83 ? -1.366 7.023 0.806 1.00 90.06 83 GLU A N 1
ATOM 649 C CA . GLU A 1 83 ? -1.413 8.484 0.726 1.00 90.06 83 GLU A CA 1
ATOM 650 C C . GLU A 1 83 ? -1.399 8.968 -0.730 1.00 90.06 83 GLU A C 1
ATOM 652 O O . GLU A 1 83 ? -2.046 9.960 -1.058 1.00 90.06 83 GLU A O 1
ATOM 657 N N . ILE A 1 84 ? -0.783 8.211 -1.646 1.00 90.62 84 ILE A N 1
ATOM 658 C CA . ILE A 1 84 ? -0.837 8.497 -3.091 1.00 90.62 84 ILE A CA 1
ATOM 659 C C . ILE A 1 84 ? -2.272 8.385 -3.628 1.00 90.62 84 ILE A C 1
ATOM 661 O O . ILE A 1 84 ? -2.672 9.156 -4.502 1.00 90.62 84 ILE A O 1
ATOM 665 N N . CYS A 1 85 ? -3.068 7.439 -3.113 1.0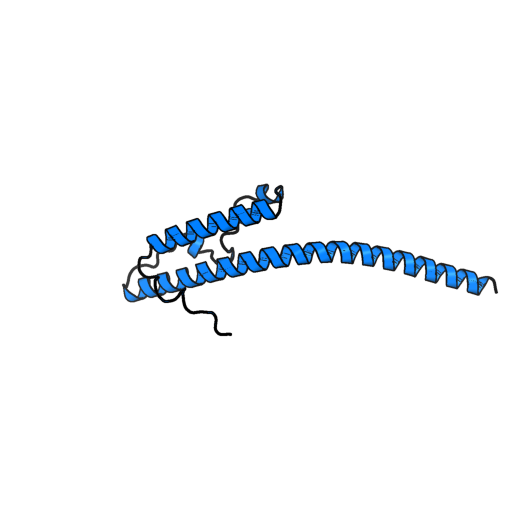0 87.56 85 CYS A N 1
ATOM 666 C CA . CYS A 1 85 ? -4.467 7.294 -3.517 1.00 87.56 85 CYS A CA 1
ATOM 667 C C . CYS A 1 85 ? -5.308 8.519 -3.135 1.00 87.56 85 CYS A C 1
ATOM 669 O O . CYS A 1 85 ? -6.255 8.839 -3.851 1.00 87.56 85 CYS A O 1
ATOM 671 N N . LYS A 1 86 ? -4.947 9.203 -2.042 1.00 87.75 86 LYS A N 1
ATOM 672 C CA . LYS A 1 86 ? -5.601 10.435 -1.582 1.00 87.75 86 LYS A CA 1
ATOM 673 C C . LYS A 1 86 ? -5.069 11.661 -2.322 1.00 87.75 86 LYS A C 1
ATOM 675 O O . LYS A 1 86 ? -5.850 12.498 -2.762 1.00 87.75 86 LYS A O 1
ATOM 680 N N . ASN A 1 87 ? -3.749 11.754 -2.486 1.00 91.06 87 ASN A N 1
ATOM 681 C CA . ASN A 1 87 ? -3.089 12.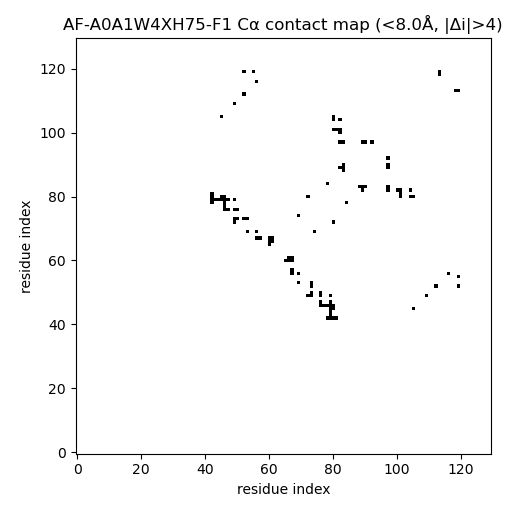859 -3.165 1.00 91.06 87 ASN A CA 1
ATOM 682 C C . ASN A 1 87 ? -2.079 12.361 -4.210 1.00 91.06 87 ASN A C 1
ATOM 684 O O . ASN A 1 87 ? -0.941 12.004 -3.896 1.00 91.06 87 ASN A O 1
ATOM 688 N N . LYS A 1 88 ? -2.474 12.431 -5.486 1.00 91.75 88 LYS A N 1
ATOM 689 C CA . LYS A 1 88 ? -1.624 12.033 -6.619 1.00 91.75 88 LYS A CA 1
ATOM 690 C C . LYS A 1 88 ? -0.391 12.922 -6.801 1.00 91.75 88 LYS A C 1
ATOM 692 O O . LYS A 1 88 ? 0.570 12.472 -7.418 1.00 91.75 88 LYS A O 1
ATOM 697 N N . GLU A 1 89 ? -0.365 14.138 -6.253 1.00 91.44 89 GLU A N 1
ATOM 698 C CA . GLU A 1 89 ? 0.812 15.019 -6.321 1.00 91.44 89 GLU A CA 1
ATOM 699 C C . GLU A 1 89 ? 2.021 14.437 -5.576 1.00 91.44 89 GLU A C 1
ATOM 701 O O . GLU A 1 89 ? 3.168 14.785 -5.868 1.00 91.44 89 GLU A O 1
ATOM 706 N N . LEU A 1 90 ? 1.790 13.492 -4.655 1.00 89.31 90 LEU A N 1
ATOM 707 C CA . LEU A 1 90 ? 2.859 12.776 -3.963 1.00 89.31 90 LEU A CA 1
ATOM 708 C C . LEU A 1 90 ? 3.751 11.973 -4.918 1.00 89.31 90 LEU A C 1
ATOM 710 O O . LEU A 1 90 ? 4.920 11.777 -4.597 1.00 89.31 90 LEU A O 1
ATOM 714 N N . LEU A 1 91 ? 3.266 11.612 -6.113 1.00 86.94 91 LEU A N 1
ATOM 715 C CA . LEU A 1 91 ? 4.063 10.946 -7.153 1.00 86.94 91 LEU A CA 1
ATOM 716 C C . LEU A 1 91 ? 5.267 11.775 -7.625 1.00 86.94 91 LEU A C 1
ATOM 718 O O . LEU A 1 91 ? 6.231 11.209 -8.129 1.00 86.94 91 LEU A O 1
ATOM 722 N N . ASN A 1 92 ? 5.236 13.098 -7.438 1.00 90.56 92 ASN A N 1
ATOM 723 C CA . ASN A 1 92 ? 6.335 13.988 -7.816 1.00 90.56 92 ASN A CA 1
ATOM 724 C C . ASN A 1 92 ? 7.460 14.038 -6.765 1.00 90.56 92 ASN A C 1
ATOM 726 O O . ASN A 1 92 ? 8.458 14.732 -6.957 1.00 90.56 92 ASN A O 1
ATOM 730 N N . ASN A 1 93 ? 7.295 13.360 -5.627 1.00 87.56 93 ASN A N 1
ATOM 731 C CA . ASN A 1 93 ? 8.259 13.368 -4.531 1.00 87.56 93 ASN A CA 1
ATOM 732 C C . ASN A 1 93 ? 9.201 12.159 -4.604 1.00 87.56 93 ASN A C 1
ATOM 734 O O . ASN A 1 93 ? 8.946 11.179 -5.301 1.00 87.56 93 ASN A O 1
ATOM 738 N N . SER A 1 94 ? 10.296 12.210 -3.842 1.00 87.31 94 SER A N 1
ATOM 739 C CA . SER A 1 94 ? 11.160 11.042 -3.670 1.00 87.31 94 SER A CA 1
ATOM 740 C C . SER A 1 94 ? 10.417 9.908 -2.956 1.00 87.31 94 SER A C 1
ATOM 742 O O . SER A 1 94 ? 9.595 10.152 -2.069 1.00 87.31 94 SER A O 1
ATOM 744 N N . LYS A 1 95 ? 10.762 8.660 -3.303 1.00 83.19 95 LYS A N 1
ATOM 745 C CA . LYS A 1 95 ? 10.241 7.441 -2.658 1.00 83.19 95 LYS A CA 1
ATOM 746 C C . LYS A 1 95 ? 10.278 7.555 -1.134 1.00 83.19 95 LYS A C 1
ATOM 748 O O . LYS A 1 95 ? 9.266 7.336 -0.482 1.00 83.19 95 LYS A O 1
ATOM 753 N N . ASP A 1 96 ? 11.425 7.940 -0.580 1.00 86.50 96 ASP A N 1
ATOM 754 C CA . ASP A 1 96 ? 11.624 7.986 0.871 1.00 86.50 96 ASP A CA 1
ATOM 755 C C . ASP A 1 96 ? 10.676 8.982 1.541 1.00 86.50 96 ASP A C 1
ATOM 757 O O . ASP A 1 96 ? 10.145 8.719 2.617 1.00 86.50 96 ASP A O 1
ATOM 761 N N . LYS A 1 97 ? 10.390 10.111 0.881 1.00 89.62 97 LYS A N 1
ATOM 762 C CA . LYS A 1 97 ? 9.427 11.088 1.389 1.00 89.62 97 LYS A CA 1
ATOM 763 C C . LYS A 1 97 ? 8.011 10.517 1.398 1.00 89.62 97 LYS A C 1
ATOM 765 O O . LYS A 1 97 ? 7.300 10.715 2.378 1.00 89.62 97 LYS A O 1
ATOM 770 N N . VAL A 1 98 ? 7.615 9.801 0.346 1.00 89.19 98 VAL A N 1
ATOM 771 C CA . VAL A 1 98 ? 6.297 9.151 0.276 1.00 89.19 98 VAL A CA 1
ATOM 772 C C . VAL A 1 98 ? 6.151 8.091 1.368 1.00 89.19 98 VAL A C 1
ATOM 774 O O . VAL A 1 98 ? 5.166 8.127 2.100 1.00 89.19 98 VAL A O 1
ATOM 777 N N . ILE A 1 99 ? 7.150 7.218 1.533 1.00 86.81 99 ILE A N 1
ATOM 778 C CA . ILE A 1 99 ? 7.160 6.173 2.572 1.00 86.81 99 ILE A CA 1
ATOM 779 C C . ILE A 1 99 ? 7.065 6.798 3.964 1.00 86.81 99 ILE A C 1
ATOM 781 O O . ILE A 1 99 ? 6.258 6.378 4.787 1.00 86.81 99 ILE A O 1
ATOM 785 N N . ASN A 1 100 ? 7.838 7.853 4.231 1.00 90.25 100 ASN A N 1
ATOM 786 C CA . ASN A 1 100 ? 7.810 8.522 5.531 1.00 90.25 100 ASN A CA 1
ATOM 787 C C . ASN A 1 100 ? 6.438 9.140 5.835 1.00 90.25 100 ASN A C 1
ATOM 789 O O . ASN A 1 100 ? 5.946 9.022 6.957 1.00 90.25 100 ASN A O 1
ATOM 793 N N . ILE A 1 101 ? 5.805 9.776 4.842 1.00 91.50 101 ILE A N 1
ATOM 794 C CA . ILE A 1 101 ? 4.456 10.343 4.985 1.00 91.50 101 ILE A CA 1
ATOM 795 C C . ILE A 1 101 ? 3.440 9.230 5.257 1.00 91.50 101 ILE A C 1
ATOM 797 O O . ILE A 1 101 ? 2.633 9.352 6.178 1.00 91.50 101 ILE A O 1
ATOM 801 N N . GLN A 1 102 ? 3.500 8.136 4.499 1.00 90.75 102 GLN A N 1
ATOM 802 C CA . GLN A 1 102 ? 2.573 7.020 4.651 1.00 90.75 102 GLN A CA 1
ATOM 803 C C . GLN A 1 102 ? 2.750 6.301 5.995 1.00 90.75 102 GLN A C 1
ATOM 805 O O . GLN A 1 102 ? 1.767 6.052 6.692 1.00 90.75 102 GLN A O 1
ATOM 810 N N . SER A 1 103 ? 3.989 6.070 6.424 1.00 89.88 103 SER A N 1
ATOM 811 C CA . SER A 1 103 ? 4.309 5.493 7.733 1.00 89.88 103 SER A CA 1
ATOM 812 C C . SER A 1 103 ? 3.852 6.381 8.899 1.00 89.88 103 SER A C 1
ATOM 814 O O . SER A 1 103 ? 3.305 5.879 9.887 1.00 89.88 103 SER A O 1
ATOM 816 N N . ALA A 1 104 ? 4.018 7.703 8.788 1.00 92.00 104 ALA A N 1
ATOM 817 C CA . ALA A 1 104 ? 3.537 8.651 9.793 1.00 92.00 104 ALA A CA 1
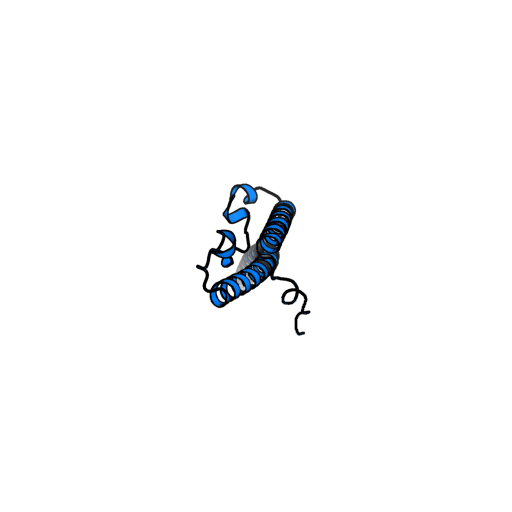ATOM 818 C C . ALA A 1 104 ? 2.000 8.689 9.854 1.00 92.00 104 ALA A C 1
ATOM 820 O O . ALA A 1 104 ? 1.424 8.612 10.941 1.00 92.00 104 ALA A O 1
ATOM 821 N N . SER A 1 105 ? 1.342 8.747 8.690 1.00 91.56 105 SER A N 1
ATOM 822 C CA . SER A 1 105 ? -0.121 8.709 8.570 1.00 91.56 105 SER A CA 1
ATOM 823 C C . SER A 1 105 ? -0.689 7.428 9.182 1.00 91.56 105 SER A C 1
ATOM 825 O O . SER A 1 105 ? -1.555 7.487 10.052 1.00 91.56 105 SER A O 1
ATOM 827 N N . MET A 1 106 ? -0.112 6.272 8.837 1.00 91.12 106 MET A N 1
ATOM 828 C CA . MET A 1 106 ? -0.530 4.978 9.372 1.00 91.12 106 MET A CA 1
ATOM 829 C C . MET A 1 106 ? -0.378 4.904 10.893 1.00 91.12 106 MET A C 1
ATOM 831 O O . MET A 1 106 ? -1.292 4.456 11.581 1.00 91.12 106 MET A O 1
ATOM 835 N N . THR A 1 107 ? 0.753 5.364 11.436 1.00 90.19 107 THR A N 1
ATOM 836 C CA . THR A 1 107 ? 0.990 5.359 12.890 1.00 90.19 107 THR A CA 1
ATOM 837 C C . THR A 1 107 ? -0.060 6.189 13.619 1.00 90.19 107 THR A C 1
ATOM 839 O O . THR A 1 107 ? -0.616 5.745 14.626 1.00 90.19 107 THR A O 1
ATOM 842 N N . LYS A 1 108 ? -0.379 7.370 13.079 1.00 91.25 108 LYS A N 1
ATOM 843 C CA . LYS A 1 108 ? -1.430 8.229 13.617 1.00 91.25 108 LYS A CA 1
ATOM 844 C C . LYS A 1 108 ? -2.792 7.533 13.563 1.00 91.25 108 LYS A C 1
ATOM 846 O O . LYS A 1 108 ? -3.417 7.373 14.604 1.00 91.25 108 LYS A O 1
ATOM 851 N N . THR A 1 109 ? -3.199 7.031 12.396 1.00 90.31 109 THR A N 1
ATOM 852 C CA . THR A 1 109 ? -4.475 6.321 12.220 1.00 90.31 109 THR A CA 1
ATOM 853 C C . THR A 1 109 ? -4.608 5.141 13.179 1.00 90.31 109 THR A C 1
ATOM 855 O O . THR A 1 109 ? -5.634 4.991 13.830 1.00 90.31 109 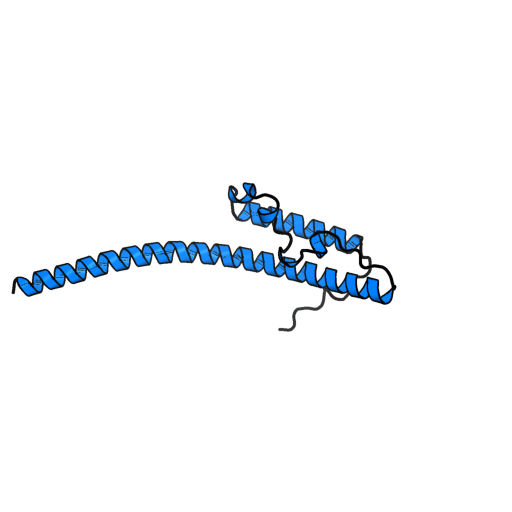THR A O 1
ATOM 858 N N . VAL A 1 110 ? -3.575 4.308 13.313 1.00 89.06 110 VAL A N 1
ATOM 859 C CA . VAL A 1 110 ? -3.607 3.164 14.236 1.00 89.06 110 VAL A CA 1
ATOM 860 C C . VAL A 1 110 ? -3.744 3.627 15.683 1.00 89.06 110 VAL A C 1
ATOM 862 O O . VAL A 1 110 ? -4.533 3.043 16.418 1.00 89.06 110 VAL A O 1
ATOM 865 N N . THR A 1 111 ? -3.033 4.680 16.085 1.00 88.50 111 THR A N 1
ATOM 866 C CA . THR A 1 111 ? -3.114 5.230 17.449 1.00 88.50 111 THR A CA 1
ATOM 867 C C . THR A 1 111 ? -4.506 5.795 17.746 1.00 88.50 111 THR A C 1
ATOM 869 O O . THR A 1 111 ? -5.068 5.531 18.812 1.00 88.50 111 THR A O 1
ATOM 872 N N . ASP A 1 112 ? -5.093 6.511 16.786 1.00 88.56 112 ASP A N 1
ATOM 873 C CA . ASP A 1 112 ? -6.438 7.080 16.888 1.00 88.56 112 ASP A CA 1
ATOM 874 C C . ASP A 1 112 ? -7.497 5.966 16.982 1.00 88.56 112 ASP A C 1
ATOM 876 O O . ASP A 1 112 ? -8.385 6.006 17.840 1.00 88.56 112 ASP A O 1
ATOM 880 N N . LEU A 1 113 ? -7.363 4.915 16.164 1.00 86.69 113 LEU A N 1
ATOM 881 C CA . LEU A 1 113 ? -8.236 3.740 16.197 1.00 86.69 113 LEU A CA 1
ATOM 882 C C . LEU A 1 113 ? -8.082 2.957 17.508 1.00 86.69 113 LEU A C 1
ATOM 884 O O . LEU A 1 113 ? -9.079 2.603 18.129 1.00 86.69 113 LEU A O 1
ATOM 888 N N . MET A 1 114 ? -6.856 2.715 17.972 1.00 82.12 114 MET A N 1
ATOM 889 C CA . MET A 1 114 ? -6.606 2.036 19.249 1.00 82.12 114 MET A CA 1
ATOM 890 C C . MET A 1 114 ? -7.183 2.800 20.440 1.00 82.12 114 MET A C 1
ATOM 892 O O . MET A 1 114 ? -7.714 2.185 21.361 1.00 82.12 114 MET A O 1
ATOM 896 N N . SER A 1 115 ? -7.116 4.132 20.410 1.00 82.56 115 SER A N 1
ATOM 897 C CA . SER 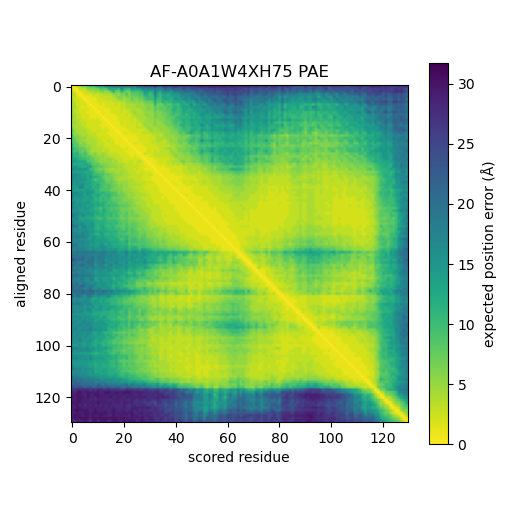A 1 115 ? -7.690 4.983 21.456 1.00 82.56 115 SER A CA 1
ATOM 898 C C . SER A 1 115 ? -9.221 4.987 21.416 1.00 82.56 115 SER A C 1
ATOM 900 O O . SER A 1 115 ? -9.872 4.995 22.459 1.00 82.56 115 SER A O 1
ATOM 902 N N . SER A 1 116 ? -9.800 4.947 20.213 1.00 79.81 116 SER A N 1
ATOM 903 C CA . SER A 1 116 ? -11.254 4.941 19.999 1.00 79.81 116 SER A CA 1
ATOM 904 C C . SER A 1 116 ? -11.900 3.597 20.345 1.00 79.81 116 SER A C 1
ATOM 906 O O . SER A 1 116 ? -13.026 3.544 20.838 1.00 79.81 116 SER A O 1
ATOM 908 N N . TYR A 1 117 ? -11.182 2.499 20.113 1.00 73.19 117 TYR A N 1
ATOM 909 C CA . TYR A 1 117 ? -11.640 1.141 20.372 1.00 73.19 117 TYR A CA 1
ATOM 910 C C . TYR A 1 117 ? -10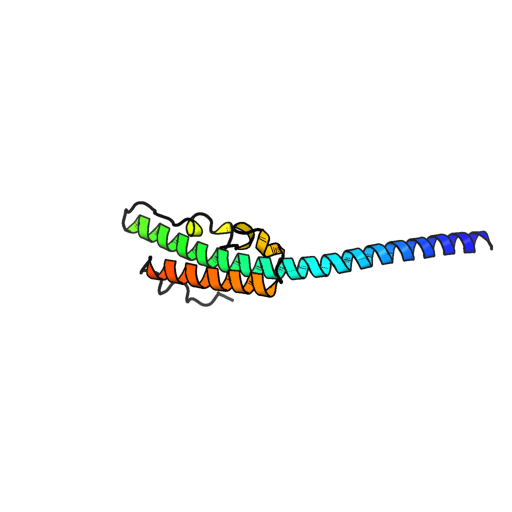.808 0.548 21.521 1.00 73.19 117 TYR A C 1
ATOM 912 O O . TYR A 1 117 ? -9.837 -0.166 21.302 1.00 73.19 117 TYR A O 1
ATOM 920 N N . THR A 1 118 ? -11.203 0.826 22.767 1.00 59.22 118 THR A N 1
ATOM 921 C CA . THR A 1 118 ? -10.517 0.481 24.037 1.00 59.22 118 THR A CA 1
ATOM 922 C C . THR A 1 118 ? -10.345 -1.025 24.345 1.00 59.22 118 THR A C 1
ATOM 924 O O . THR A 1 118 ? -10.123 -1.407 25.490 1.00 59.22 118 THR A O 1
ATOM 927 N N . CYS A 1 119 ? -10.419 -1.917 23.351 1.00 55.81 119 CYS A N 1
ATOM 928 C CA . CYS A 1 119 ? -10.435 -3.376 23.526 1.00 55.81 119 CYS A CA 1
ATOM 929 C C . CYS A 1 119 ? -9.357 -4.126 22.706 1.00 55.81 119 CYS A C 1
ATOM 931 O O . CYS A 1 119 ? -9.533 -5.296 22.377 1.00 55.81 119 CYS A O 1
ATOM 933 N N . ILE A 1 120 ? -8.232 -3.478 22.365 1.00 57.47 120 ILE A N 1
ATOM 934 C CA . ILE A 1 120 ? -7.162 -4.065 21.526 1.00 57.47 120 ILE A CA 1
ATOM 935 C C . ILE A 1 120 ? -5.846 -4.434 22.280 1.00 57.47 120 ILE A C 1
ATOM 937 O O . ILE A 1 120 ? -4.782 -4.232 21.702 1.00 57.47 120 ILE A O 1
ATOM 941 N N . PRO A 1 121 ? -5.787 -4.967 23.526 1.00 52.84 121 PRO A N 1
ATOM 942 C CA . PRO A 1 121 ? -4.457 -5.258 24.096 1.00 52.84 121 PRO A CA 1
ATOM 943 C C . PRO A 1 121 ? -3.782 -6.544 23.570 1.00 52.84 121 PRO A C 1
ATOM 945 O O . PRO A 1 121 ? -2.592 -6.522 23.260 1.00 52.84 121 PRO A O 1
ATOM 948 N N . ASP A 1 122 ? -4.503 -7.661 23.393 1.00 50.81 122 ASP A N 1
ATOM 949 C CA . ASP A 1 122 ? -3.819 -8.977 23.408 1.00 50.81 122 ASP A CA 1
ATOM 950 C C . ASP A 1 122 ? -3.675 -9.704 22.054 1.00 50.81 122 ASP A C 1
ATOM 952 O O . ASP A 1 122 ? -2.927 -10.678 21.947 1.00 50.81 122 ASP A O 1
ATOM 956 N N . LEU A 1 123 ? -4.342 -9.248 20.987 1.00 48.91 123 LEU A N 1
ATOM 957 C CA . LEU A 1 123 ? -4.326 -9.931 19.675 1.00 48.91 123 LEU A CA 1
ATOM 958 C C . LEU A 1 123 ? -3.272 -9.402 18.685 1.00 48.91 123 LEU A C 1
ATOM 960 O O . LEU A 1 123 ? -2.982 -10.069 17.691 1.00 48.91 123 LEU A O 1
ATOM 964 N N . LEU A 1 124 ? -2.681 -8.229 18.938 1.00 50.78 124 LEU A N 1
ATOM 965 C CA . LEU A 1 124 ? -1.632 -7.653 18.083 1.00 50.78 124 LEU A CA 1
ATOM 966 C C . LEU A 1 124 ? -0.206 -8.033 18.513 1.00 50.78 124 LEU A C 1
ATOM 968 O O . LEU A 1 124 ? 0.698 -7.945 17.689 1.00 50.78 124 LEU A O 1
ATOM 972 N N . ASN A 1 125 ? -0.018 -8.508 19.750 1.00 50.00 125 ASN A N 1
ATOM 973 C CA . ASN A 1 125 ? 1.294 -8.824 20.332 1.00 50.00 125 ASN A CA 1
ATOM 974 C C . ASN A 1 125 ? 1.712 -10.299 20.224 1.00 50.00 125 ASN A C 1
ATOM 976 O O . ASN A 1 125 ? 2.772 -10.665 20.732 1.00 50.00 125 ASN A O 1
ATOM 980 N N . LYS A 1 126 ? 0.923 -11.173 19.583 1.00 47.47 126 LYS A N 1
ATOM 981 C CA . LYS A 1 126 ? 1.389 -12.548 19.359 1.00 47.47 126 LYS A CA 1
ATOM 982 C C . LYS A 1 126 ? 2.436 -12.552 18.238 1.00 47.47 126 LYS A C 1
ATOM 984 O O . LYS A 1 126 ? 2.105 -12.115 17.133 1.00 47.47 126 LYS A O 1
ATOM 989 N N . PRO A 1 127 ? 3.672 -13.021 18.500 1.00 43.31 127 PRO A N 1
ATOM 990 C CA . PRO A 1 127 ? 4.692 -13.131 17.468 1.00 43.31 127 PRO A CA 1
ATOM 991 C C . PRO A 1 127 ? 4.168 -14.026 16.345 1.00 43.31 127 PRO A C 1
ATOM 993 O O . PRO A 1 127 ? 3.475 -15.014 16.602 1.00 43.31 127 PRO A O 1
ATOM 996 N N . ASN A 1 128 ? 4.461 -13.637 15.103 1.00 46.94 128 ASN A N 1
ATOM 997 C CA . ASN A 1 128 ? 4.116 -14.419 13.920 1.00 46.94 128 ASN A CA 1
ATOM 998 C C . ASN A 1 128 ? 4.607 -15.860 14.122 1.00 46.94 128 ASN A C 1
ATOM 1000 O O . ASN A 1 128 ? 5.781 -16.059 14.433 1.00 46.94 128 ASN A O 1
ATOM 1004 N N . MET A 1 129 ? 3.706 -16.841 13.980 1.00 40.12 129 MET A N 1
ATOM 1005 C CA . MET A 1 129 ? 4.090 -18.250 13.874 1.00 40.12 129 MET A CA 1
ATOM 1006 C C . MET A 1 129 ? 5.042 -18.367 12.683 1.00 40.12 129 MET A C 1
ATOM 1008 O O . MET A 1 129 ? 4.625 -18.166 11.542 1.00 40.12 129 MET A O 1
ATOM 1012 N N . THR A 1 130 ? 6.315 -18.592 13.004 1.00 39.84 130 THR A N 1
ATOM 1013 C CA . THR A 1 130 ? 7.358 -19.115 12.114 1.00 39.84 130 THR A CA 1
ATOM 1014 C C . THR A 1 130 ? 6.910 -20.386 11.424 1.00 39.84 130 THR A C 1
ATOM 1016 O O . THR A 1 130 ? 6.272 -21.213 12.120 1.00 39.84 130 THR A O 1
#

pLDDT: mean 84.47, std 12.52, range [39.84, 93.62]

Organism: Agrilus plani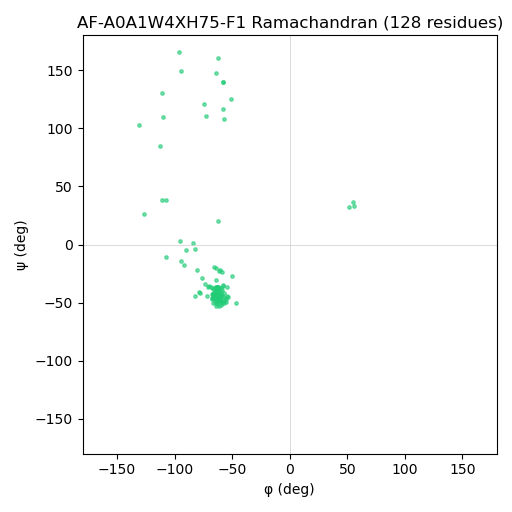pennis (NCBI:txid224129)

Solvent-accessible surface area (backbone atoms only — not comparable to full-atom values): 7482 Å² total; per-residue (Å²): 114,69,66,60,54,52,52,50,50,51,51,53,53,48,51,52,53,49,54,50,53,48,52,55,47,51,57,52,48,56,52,50,50,60,51,47,52,55,52,49,52,54,35,51,55,38,20,51,54,39,45,53,50,41,51,51,54,49,51,53,19,58,76,68,73,43,82,78,84,70,55,72,67,52,72,49,22,91,52,25,70,47,51,52,82,78,38,64,73,53,72,81,50,57,68,68,58,48,52,52,52,33,55,51,52,48,53,50,52,51,52,55,48,51,68,74,45,86,80,71,79,75,82,80,72,62,76,79,86,125

Radius of gyration: 25.15 Å; Cα contacts (8 Å, |Δi|>4): 59; chains: 1; bounding box: 59×34×73 Å